Protein AF-A0A4R9WVM9-F1 (afdb_monomer)

Foldseek 3Di:
DVVVLVPDDPVLVVLLVCVVVVVDALVRSQVVCVVVVHDNVVSLVSCVVVVNHDPPPDDPDDPPDDDDDDWPDFPDDLDPVDGDDGRSVVVVVVPDDDQWDQDPVRDTHGDVNPDDDADPVND

Sequence (123 aa):
IDAARRNLSAIENSAIDELLAGRIGRREFLRHGSVLGLSLPFLGGIASAIGLGTPQARAEGKPGGTVRAGIAVPGGAIDPVTYYDSGSYQLVFQVAEFLCVTQPDLTLKPVLAESWSPNADRS

pLDDT: mean 90.18, std 6.97, range [60.94, 96.12]

Secondary structure (DSSP, 8-state):
-HHHHTTS-HHHHHHHHHHHTTSS-HHHHHHHHHHTT--HHHHHHHHHHTT-SPP-----PPTTPPP----PPPSS---TTT--SHHHHHHHTTT---SEEE-TTSPEEESS-S-----TT--

Radius of gyration: 26.68 Å; Cα contacts (8 Å, |Δi|>4): 82; chains: 1; bounding box: 57×35×66 Å

Structure (mmCIF, N/CA/C/O backbone):
data_AF-A0A4R9WVM9-F1
#
_entry.id   AF-A0A4R9WVM9-F1
#
loop_
_atom_site.group_PDB
_atom_site.id
_atom_site.type_symbol
_atom_site.label_atom_id
_atom_site.label_alt_id
_atom_site.label_comp_id
_atom_site.label_asym_id
_atom_site.label_entity_id
_atom_site.label_seq_id
_atom_site.pdbx_PDB_ins_code
_atom_site.Cartn_x
_atom_site.Cartn_y
_atom_site.Cartn_z
_atom_site.occupancy
_atom_site.B_iso_or_equiv
_atom_site.auth_seq_id
_atom_site.auth_comp_id
_atom_site.auth_asym_id
_atom_site.auth_atom_id
_atom_site.pdbx_PDB_model_num
ATOM 1 N N . ILE A 1 1 ? -9.431 -7.014 30.936 1.00 81.88 1 ILE A N 1
ATOM 2 C CA . ILE A 1 1 ? -10.046 -5.973 31.797 1.00 81.88 1 ILE A CA 1
ATOM 3 C C . ILE A 1 1 ? -9.631 -6.185 33.254 1.00 81.88 1 ILE A C 1
ATOM 5 O O . ILE A 1 1 ? -9.075 -5.267 33.836 1.00 81.88 1 ILE A O 1
ATOM 9 N N . ASP A 1 2 ? -9.751 -7.393 33.807 1.00 86.38 2 ASP A N 1
ATOM 10 C CA . ASP A 1 2 ? -9.434 -7.670 35.225 1.00 86.38 2 ASP A CA 1
ATOM 11 C C . ASP A 1 2 ? -8.002 -7.341 35.659 1.00 86.38 2 ASP A C 1
ATOM 13 O O . ASP A 1 2 ? -7.794 -6.843 36.759 1.00 86.38 2 ASP A O 1
ATOM 17 N N . ALA A 1 3 ? -7.003 -7.572 34.803 1.00 84.69 3 ALA A N 1
ATOM 18 C CA . ALA A 1 3 ? -5.621 -7.186 35.101 1.00 84.69 3 ALA A CA 1
ATOM 19 C C . ALA A 1 3 ? -5.450 -5.659 35.214 1.00 84.69 3 ALA A C 1
ATOM 21 O O . ALA A 1 3 ? -4.719 -5.187 36.077 1.00 84.69 3 ALA A O 1
ATOM 22 N N . ALA A 1 4 ? -6.165 -4.892 34.385 1.00 83.44 4 ALA A N 1
ATOM 23 C CA . ALA A 1 4 ? -6.142 -3.434 34.430 1.00 83.44 4 ALA A CA 1
ATOM 24 C C . ALA A 1 4 ? -6.804 -2.899 35.708 1.00 83.44 4 ALA A C 1
ATOM 26 O O . ALA A 1 4 ? -6.260 -2.009 36.350 1.00 83.44 4 ALA A O 1
ATOM 27 N N . ARG A 1 5 ? -7.929 -3.500 36.119 1.00 86.00 5 ARG A N 1
ATOM 28 C CA . ARG A 1 5 ? -8.713 -3.096 37.301 1.00 86.00 5 ARG A CA 1
ATOM 29 C C . ARG A 1 5 ? -7.923 -3.113 38.612 1.00 86.00 5 ARG A C 1
ATOM 31 O O . ARG A 1 5 ? -8.214 -2.317 39.499 1.00 86.00 5 ARG A O 1
ATOM 38 N N . ARG A 1 6 ? -6.910 -3.982 38.729 1.00 89.62 6 ARG A N 1
ATOM 39 C CA . ARG A 1 6 ? -6.066 -4.110 39.936 1.00 89.62 6 ARG A CA 1
ATOM 40 C C . ARG A 1 6 ? -5.206 -2.881 40.220 1.00 89.62 6 ARG A C 1
ATOM 42 O O . ARG A 1 6 ? -4.823 -2.680 41.364 1.00 89.62 6 ARG A O 1
ATOM 49 N N . ASN A 1 7 ? -4.911 -2.087 39.192 1.00 87.81 7 ASN A N 1
ATOM 50 C CA . ASN A 1 7 ? -4.040 -0.916 39.290 1.00 87.81 7 ASN A CA 1
ATOM 51 C C . ASN A 1 7 ? -4.823 0.407 39.257 1.00 87.81 7 ASN A C 1
ATOM 53 O O . ASN A 1 7 ? -4.217 1.465 39.127 1.00 87.81 7 ASN A O 1
ATOM 57 N N . LEU A 1 8 ? -6.155 0.345 39.334 1.00 89.50 8 LEU A N 1
ATOM 58 C CA . LEU A 1 8 ? -7.043 1.500 39.266 1.00 89.50 8 LEU A CA 1
ATOM 59 C C . LEU A 1 8 ? -7.621 1.836 40.639 1.00 89.50 8 LEU A C 1
ATOM 61 O O . LEU A 1 8 ? -7.901 0.958 41.457 1.00 89.50 8 LEU A O 1
ATOM 65 N N . SER A 1 9 ? -7.877 3.118 40.856 1.00 92.06 9 SER A N 1
ATOM 66 C CA . SER A 1 9 ? -8.653 3.623 41.982 1.00 92.06 9 SER A CA 1
ATOM 67 C C . SER A 1 9 ? -10.116 3.157 41.931 1.00 92.06 9 SER A C 1
ATOM 69 O O . SER A 1 9 ? -10.614 2.632 40.929 1.00 92.06 9 SER A O 1
ATOM 71 N N . ALA A 1 10 ? -10.843 3.371 43.030 1.00 91.75 10 ALA A N 1
ATOM 72 C CA . ALA A 1 10 ? -12.267 3.043 43.112 1.00 91.75 10 ALA A CA 1
ATOM 73 C C . ALA A 1 10 ? -13.112 3.813 42.078 1.00 91.75 10 ALA A C 1
ATOM 75 O O . ALA A 1 10 ? -14.024 3.244 41.483 1.00 91.75 10 ALA A O 1
ATOM 76 N N . ILE A 1 11 ? -12.782 5.085 41.827 1.00 91.69 11 ILE A N 1
ATOM 77 C CA . ILE A 1 11 ? -13.529 5.947 40.898 1.00 91.69 11 ILE A CA 1
ATOM 78 C C . ILE A 1 11 ? -13.333 5.475 39.451 1.00 91.69 11 ILE A C 1
ATOM 80 O O . ILE A 1 11 ? -14.296 5.354 38.696 1.00 91.69 11 ILE A O 1
ATOM 84 N N . GLU A 1 12 ? -12.101 5.137 39.073 1.00 91.50 12 GLU A N 1
ATOM 85 C CA . GLU A 1 12 ? -11.786 4.621 37.736 1.00 91.50 12 GLU A CA 1
ATOM 86 C C . GLU A 1 12 ? -12.438 3.253 37.486 1.00 91.50 12 GLU A C 1
ATOM 88 O O . GLU A 1 12 ? -12.963 3.003 36.400 1.00 91.50 12 GLU A O 1
ATOM 93 N N . ASN A 1 13 ? -12.471 2.382 38.501 1.00 93.31 13 ASN A N 1
ATOM 94 C CA . ASN A 1 13 ? -13.198 1.115 38.431 1.00 93.31 13 ASN A CA 1
ATOM 95 C C . ASN A 1 13 ? -14.717 1.322 38.287 1.00 93.31 13 ASN A C 1
ATOM 97 O O . ASN A 1 13 ? -15.336 0.642 37.471 1.00 93.31 13 ASN A O 1
ATOM 101 N N . SER A 1 14 ? -15.305 2.295 38.995 1.00 92.31 14 SER A N 1
ATOM 102 C CA . SER A 1 14 ? -16.732 2.629 38.864 1.00 92.31 14 SER A CA 1
ATOM 103 C C . SER A 1 14 ? -17.091 3.079 37.447 1.00 92.31 14 SER A C 1
ATOM 105 O O . SER A 1 14 ? -18.112 2.660 36.906 1.00 92.31 14 SER A O 1
ATOM 107 N N . ALA A 1 15 ? -16.230 3.870 36.798 1.00 92.06 15 ALA A N 1
ATOM 108 C CA . ALA A 1 15 ? -16.436 4.278 35.408 1.00 92.06 15 ALA A CA 1
ATOM 109 C C . ALA A 1 15 ? -16.426 3.078 34.440 1.00 92.06 15 ALA A C 1
ATOM 111 O O . ALA A 1 15 ? -17.205 3.042 33.486 1.00 92.06 15 ALA A O 1
ATOM 112 N N . ILE A 1 16 ? -15.578 2.072 34.690 1.00 93.25 16 ILE A N 1
ATOM 113 C CA . ILE A 1 16 ? -15.587 0.813 33.929 1.00 93.25 16 ILE A CA 1
ATOM 114 C C . ILE A 1 16 ? -16.887 0.043 34.184 1.00 93.25 16 ILE A C 1
ATOM 116 O O . ILE A 1 16 ? -17.488 -0.456 33.237 1.00 93.25 16 ILE A O 1
ATOM 120 N N . ASP A 1 17 ? -17.355 -0.032 35.429 1.00 94.19 17 ASP A N 1
ATOM 121 C CA . ASP A 1 17 ? -18.587 -0.750 35.772 1.00 94.19 17 ASP A CA 1
ATOM 122 C C . ASP A 1 17 ? -19.839 -0.093 35.180 1.00 94.19 17 ASP A C 1
ATOM 124 O O . ASP A 1 17 ? -20.745 -0.783 34.714 1.00 94.19 17 ASP A O 1
ATOM 128 N N . GLU A 1 18 ? -19.897 1.237 35.143 1.00 94.56 18 GLU A N 1
ATOM 129 C CA .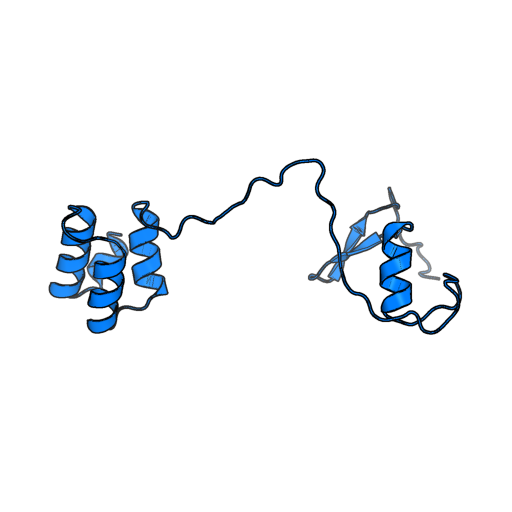 GLU A 1 18 ? -20.966 1.971 34.465 1.00 94.56 18 GLU A CA 1
ATOM 130 C C . GLU A 1 18 ? -20.960 1.751 32.952 1.00 94.56 18 GLU A C 1
ATOM 132 O O . GLU A 1 18 ? -22.031 1.630 32.352 1.00 94.56 18 GLU A O 1
ATOM 137 N N . LEU A 1 19 ? -19.773 1.666 32.342 1.00 94.44 19 LEU A N 1
ATOM 138 C CA . LEU A 1 19 ? -19.622 1.353 30.924 1.00 94.44 19 LEU A CA 1
ATOM 139 C C . LEU A 1 19 ? -20.077 -0.083 30.625 1.00 94.44 19 LEU A C 1
ATOM 141 O O . LEU A 1 19 ? -20.828 -0.302 29.677 1.00 94.44 19 LEU A O 1
ATOM 145 N N . LEU A 1 20 ? -19.663 -1.053 31.447 1.00 94.25 20 LEU A N 1
ATOM 146 C CA . LEU A 1 20 ? -20.057 -2.462 31.319 1.00 94.25 20 LEU A CA 1
ATOM 147 C C . LEU A 1 20 ? -21.559 -2.664 31.525 1.00 94.25 20 LEU A C 1
ATOM 149 O O . LEU A 1 20 ? -22.174 -3.473 30.837 1.00 94.25 20 LEU A O 1
ATOM 153 N N . ALA A 1 21 ? -22.158 -1.905 32.440 1.00 95.00 21 ALA A N 1
ATOM 154 C CA . ALA A 1 21 ? -23.596 -1.911 32.670 1.00 95.00 21 ALA A CA 1
ATOM 155 C C . ALA A 1 21 ? -24.394 -1.134 31.606 1.00 95.00 21 ALA A C 1
ATOM 157 O O . ALA A 1 21 ? -25.617 -1.059 31.709 1.00 95.00 21 ALA A O 1
ATOM 158 N N . GLY A 1 22 ? -23.730 -0.510 30.625 1.00 92.56 22 GLY A N 1
ATOM 159 C CA . GLY A 1 22 ? -24.375 0.292 29.583 1.00 92.56 22 GLY A CA 1
ATOM 160 C C . GLY A 1 22 ? -25.031 1.581 30.090 1.00 92.56 22 GLY A C 1
ATOM 161 O O . GLY A 1 22 ? -25.814 2.188 29.364 1.00 92.56 22 GLY A O 1
ATOM 162 N N . ARG A 1 23 ? -24.728 2.015 31.322 1.00 95.31 23 ARG A N 1
ATOM 163 C CA . ARG A 1 23 ? -25.253 3.264 31.903 1.00 95.31 23 ARG A CA 1
ATOM 164 C C . ARG A 1 23 ? -24.591 4.498 31.301 1.00 95.31 23 ARG A C 1
ATOM 166 O O . ARG A 1 23 ? -25.227 5.543 31.204 1.00 95.31 23 ARG A O 1
ATOM 173 N N . ILE A 1 24 ? -23.337 4.365 30.870 1.00 95.00 24 ILE A N 1
ATOM 174 C CA . ILE A 1 24 ? -22.618 5.395 30.121 1.00 95.00 24 ILE A CA 1
ATOM 175 C C . ILE A 1 24 ? -22.164 4.852 28.767 1.00 95.00 24 ILE A C 1
ATOM 177 O O . ILE A 1 24 ? -21.790 3.690 28.625 1.00 95.00 24 ILE A O 1
ATOM 181 N N . GLY A 1 25 ? -22.181 5.717 27.754 1.00 93.06 25 GLY A N 1
ATOM 182 C CA . GLY A 1 25 ? -21.670 5.38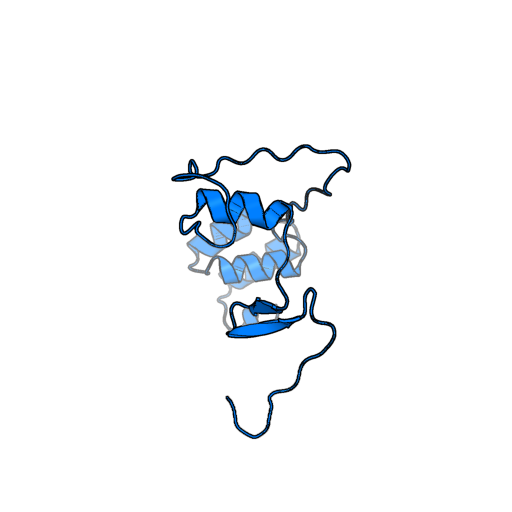8 26.426 1.00 93.06 25 GLY A CA 1
ATOM 183 C C . GLY A 1 25 ? -20.163 5.625 26.296 1.00 93.06 25 GLY A C 1
ATOM 184 O O . GLY A 1 25 ? -19.550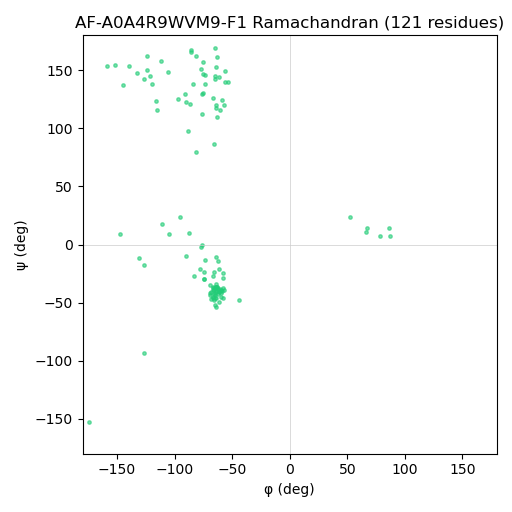 6.343 27.085 1.00 93.06 25 GLY A O 1
ATOM 185 N N . ARG A 1 26 ? -19.571 5.111 25.210 1.00 93.69 26 ARG A N 1
ATOM 186 C CA . ARG A 1 26 ? -18.144 5.276 24.858 1.00 93.69 26 ARG A CA 1
ATOM 187 C C . ARG A 1 26 ? -17.625 6.705 25.036 1.00 93.69 26 ARG A C 1
ATOM 189 O O . ARG A 1 26 ? -16.547 6.915 25.577 1.00 93.69 26 ARG A O 1
ATOM 196 N N . ARG A 1 27 ? -18.367 7.691 24.523 1.00 92.94 27 ARG A N 1
ATOM 197 C CA . ARG A 1 27 ? -17.953 9.103 24.529 1.00 92.94 27 ARG A CA 1
ATOM 198 C C . ARG A 1 27 ? -17.856 9.656 25.947 1.00 92.94 27 ARG A C 1
ATOM 200 O O . ARG A 1 27 ? -16.900 10.357 26.257 1.00 92.94 27 ARG A O 1
ATOM 207 N N . GLU A 1 28 ? -18.830 9.307 26.777 1.00 94.69 28 GLU A N 1
ATOM 208 C CA . GLU A 1 28 ? -18.895 9.719 28.174 1.00 94.69 28 GLU A CA 1
ATOM 209 C C . GLU A 1 28 ? -17.749 9.097 28.974 1.00 94.69 28 GLU A C 1
ATOM 211 O O . GLU A 1 28 ? -17.019 9.802 29.665 1.00 94.69 28 GLU A O 1
ATOM 216 N N . PHE A 1 29 ? -17.507 7.800 28.772 1.00 95.44 29 PHE A N 1
ATOM 217 C CA . PHE A 1 29 ? -16.387 7.087 29.378 1.00 95.44 29 PHE A CA 1
ATOM 218 C C . PHE A 1 29 ? -15.024 7.669 28.981 1.00 95.44 29 PHE A C 1
ATOM 220 O O . PHE A 1 29 ? -14.181 7.891 29.845 1.00 95.44 29 PHE A O 1
ATOM 227 N N . LEU A 1 30 ? -14.807 7.978 27.696 1.00 95.19 30 LEU A N 1
ATOM 228 C CA . LEU A 1 30 ? -13.566 8.616 27.244 1.00 95.19 30 LEU A CA 1
ATOM 229 C C . LEU A 1 30 ? -13.384 10.002 27.869 1.00 95.19 30 LEU A C 1
ATOM 231 O O . LEU A 1 30 ? -12.279 10.336 28.290 1.00 95.19 30 LEU A O 1
ATOM 235 N N . ARG A 1 31 ? -14.454 10.804 27.945 1.00 94.94 31 ARG A N 1
ATOM 236 C CA . ARG A 1 31 ? -14.411 12.148 28.531 1.00 94.94 31 ARG A CA 1
ATOM 237 C C . ARG A 1 31 ? -14.084 12.084 30.020 1.00 94.94 31 ARG A C 1
ATOM 239 O O . ARG A 1 31 ? -13.131 12.719 30.454 1.00 94.94 31 ARG A O 1
ATOM 246 N N . HIS A 1 32 ? -14.844 11.308 30.790 1.00 93.12 32 HIS A N 1
ATOM 247 C CA . HIS A 1 32 ? -14.666 11.205 32.239 1.00 93.12 32 HIS A CA 1
ATOM 248 C C . HIS A 1 32 ? -13.371 10.492 32.612 1.00 93.12 32 HIS A C 1
ATOM 250 O O . HIS A 1 32 ? -12.641 10.981 33.465 1.00 93.12 32 HIS A O 1
ATOM 256 N N . GLY A 1 33 ? -13.020 9.409 31.917 1.00 93.12 33 GLY A N 1
ATOM 257 C CA . GLY A 1 33 ? -11.746 8.725 32.115 1.00 93.12 33 GLY A CA 1
ATOM 258 C C . GLY A 1 33 ? -10.547 9.640 31.864 1.00 93.12 33 GLY A C 1
ATOM 259 O O . GLY A 1 33 ? -9.603 9.628 32.646 1.00 93.12 33 GLY A O 1
ATOM 260 N N . SER A 1 34 ? -10.608 10.494 30.835 1.00 94.38 34 SER A N 1
ATOM 261 C CA . SER A 1 34 ? -9.530 11.456 30.560 1.00 94.38 34 SER A CA 1
ATOM 262 C C . SER A 1 34 ? -9.406 12.520 31.656 1.00 94.38 34 SER A C 1
ATOM 264 O O . SER A 1 34 ? -8.293 12.903 32.002 1.00 94.38 34 SER A O 1
ATOM 266 N N . VAL A 1 35 ? -10.525 12.969 32.242 1.00 94.25 35 VAL A N 1
ATOM 267 C CA . VAL A 1 35 ? -10.519 13.886 33.402 1.00 94.25 35 VAL A CA 1
ATOM 268 C C . VAL A 1 35 ? -9.889 13.225 34.632 1.00 94.25 35 VAL A C 1
ATOM 270 O O . VAL A 1 35 ? -9.203 13.895 35.397 1.00 94.25 35 VAL A O 1
ATOM 273 N N . LEU A 1 36 ? -10.066 11.911 34.792 1.00 91.69 36 LEU A N 1
ATOM 274 C CA . LEU A 1 36 ? -9.433 11.119 35.852 1.00 91.69 36 LEU A CA 1
ATOM 275 C C . LEU A 1 36 ? -7.945 10.817 35.589 1.00 91.69 36 LEU A C 1
ATOM 277 O O . LEU A 1 36 ? -7.302 10.186 36.418 1.00 91.69 36 LEU A O 1
ATOM 281 N N . GLY A 1 37 ? -7.381 11.272 34.464 1.00 91.81 37 GLY A N 1
ATOM 282 C CA . GLY A 1 37 ? -5.972 11.062 34.118 1.00 91.81 37 GLY A CA 1
ATOM 283 C C . GLY A 1 37 ? -5.683 9.748 33.387 1.00 91.81 37 GLY A C 1
ATOM 284 O O . GLY A 1 37 ? -4.520 9.433 33.130 1.00 91.81 37 GLY A O 1
ATOM 285 N N . LEU A 1 38 ? -6.713 8.990 32.999 1.00 93.31 38 LEU A N 1
ATOM 286 C CA . LEU A 1 38 ? -6.539 7.784 32.195 1.00 93.31 38 LEU A CA 1
ATOM 287 C C . LEU A 1 38 ? -6.194 8.143 30.747 1.00 93.31 38 LEU A C 1
ATOM 289 O O . LEU A 1 38 ? -6.781 9.037 30.137 1.00 93.31 38 LEU A O 1
ATOM 293 N N . SER A 1 39 ? -5.253 7.402 30.163 1.00 93.44 39 SER A N 1
ATOM 294 C CA . SER A 1 39 ? -4.813 7.653 28.793 1.00 93.44 39 SER A CA 1
ATOM 295 C C . SER A 1 39 ? -5.858 7.210 27.758 1.00 93.44 39 SER A C 1
ATOM 297 O O . SER A 1 39 ? -6.539 6.193 27.915 1.00 93.44 39 SER A O 1
ATOM 299 N N . LEU A 1 40 ? -5.958 7.942 26.642 1.00 93.38 40 LEU A N 1
ATOM 300 C CA . LEU A 1 40 ? -6.863 7.594 25.537 1.00 93.38 40 LEU A CA 1
ATOM 301 C C . LEU A 1 40 ? -6.630 6.185 24.957 1.00 93.38 40 LEU A C 1
ATOM 303 O O . LEU A 1 40 ? -7.624 5.518 24.667 1.00 93.38 40 LEU A O 1
ATOM 307 N N . PRO A 1 41 ? -5.386 5.683 24.805 1.00 92.00 41 PRO A N 1
ATOM 308 C CA . PRO A 1 41 ? -5.159 4.305 24.369 1.00 92.00 41 PRO A CA 1
ATOM 309 C C . PRO A 1 41 ? -5.718 3.273 25.351 1.00 92.00 41 PRO A C 1
ATOM 311 O O . PRO A 1 41 ? -6.324 2.290 24.931 1.00 92.00 41 PRO A O 1
ATOM 314 N N . PHE A 1 42 ? -5.571 3.510 26.656 1.00 93.00 42 PHE A N 1
ATOM 315 C CA . PHE A 1 42 ? -6.098 2.624 27.690 1.00 93.00 42 PHE A CA 1
ATOM 316 C C . PHE A 1 42 ? -7.631 2.579 27.666 1.00 93.00 42 PHE A C 1
ATOM 318 O O . PHE A 1 42 ? -8.228 1.507 27.544 1.00 93.00 42 PHE A O 1
ATOM 325 N N . LEU A 1 43 ? -8.270 3.751 27.697 1.00 94.44 43 LEU A N 1
ATOM 326 C CA . LEU A 1 43 ? -9.727 3.881 27.631 1.00 94.44 43 LEU A CA 1
ATOM 327 C C . LEU A 1 43 ? -10.282 3.321 26.313 1.00 94.44 43 L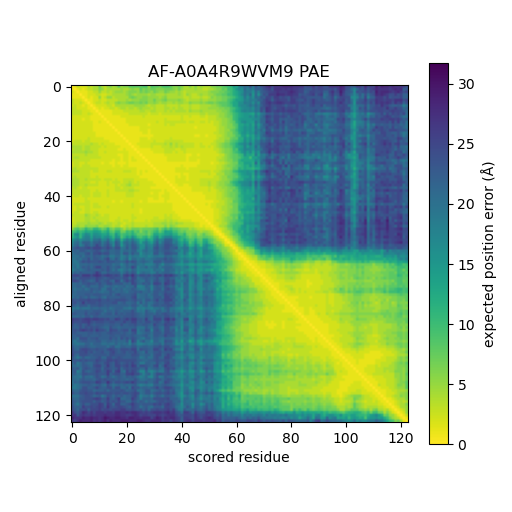EU A C 1
ATOM 329 O O . LEU A 1 43 ? -11.296 2.622 26.297 1.00 94.44 43 LEU A O 1
ATOM 333 N N . GLY A 1 44 ? -9.594 3.586 25.201 1.00 92.19 44 GLY A N 1
ATOM 334 C CA . GLY A 1 44 ? -9.926 3.052 23.884 1.00 92.19 44 GLY A CA 1
ATOM 335 C C . GLY A 1 44 ? -9.821 1.530 23.824 1.00 92.19 44 GLY A C 1
ATOM 336 O O . GLY A 1 44 ? -10.668 0.895 23.195 1.00 92.19 44 GLY A O 1
ATOM 337 N N . GLY A 1 45 ? -8.844 0.939 24.515 1.00 92.69 45 GLY A N 1
ATOM 338 C CA . GLY A 1 45 ? -8.688 -0.508 24.644 1.00 92.69 45 GLY A CA 1
ATOM 339 C C . GLY A 1 45 ? -9.843 -1.151 25.410 1.00 92.69 45 GLY A C 1
ATOM 340 O O . GLY A 1 45 ? -10.414 -2.129 24.932 1.00 92.69 45 GLY A O 1
ATOM 341 N N . ILE A 1 46 ? -10.248 -0.571 26.547 1.00 93.31 46 ILE A N 1
ATOM 342 C CA . ILE A 1 46 ? -11.405 -1.053 27.323 1.00 93.31 46 ILE A CA 1
ATOM 343 C C . ILE A 1 46 ? -12.686 -0.961 26.493 1.00 93.31 46 ILE A C 1
ATOM 345 O O . ILE A 1 46 ? -13.402 -1.952 26.376 1.00 93.31 46 ILE A O 1
ATOM 349 N N . ALA A 1 47 ? -12.948 0.192 25.870 1.00 93.06 47 ALA A N 1
ATOM 350 C CA . ALA A 1 47 ? -14.123 0.371 25.023 1.00 93.06 47 ALA A CA 1
ATOM 351 C C . ALA A 1 47 ? -14.132 -0.613 23.840 1.00 93.06 47 ALA A C 1
ATOM 353 O O . ALA A 1 47 ? -15.164 -1.202 23.533 1.00 93.06 47 ALA A O 1
ATOM 354 N N . SER A 1 48 ? -12.981 -0.845 23.203 1.00 91.25 48 SER A N 1
ATOM 355 C CA . SER A 1 48 ? -12.871 -1.803 22.095 1.00 91.25 48 SER A CA 1
ATOM 356 C C . SER A 1 48 ? -13.104 -3.245 22.539 1.00 91.25 48 SER A C 1
ATOM 358 O O . SER A 1 48 ? -13.783 -3.984 21.831 1.00 91.25 48 SER A O 1
ATOM 360 N N . ALA A 1 49 ? -12.616 -3.636 23.721 1.00 90.94 49 ALA A N 1
ATOM 361 C CA . ALA A 1 49 ? -12.786 -4.986 24.261 1.00 90.94 49 ALA A CA 1
ATOM 362 C C . ALA A 1 49 ? -14.257 -5.376 24.493 1.00 90.94 49 ALA A C 1
ATOM 364 O O . ALA A 1 49 ? -14.568 -6.561 24.549 1.00 90.94 49 ALA A O 1
ATOM 365 N N . ILE A 1 50 ? -15.154 -4.392 24.603 1.00 91.00 50 ILE A N 1
ATOM 366 C CA . ILE A 1 50 ? -16.596 -4.600 24.794 1.00 91.00 50 ILE A CA 1
ATOM 367 C C . ILE A 1 50 ? -17.428 -4.202 23.567 1.00 91.00 50 ILE A C 1
ATOM 369 O O . ILE A 1 50 ? -18.629 -3.975 23.672 1.00 91.00 50 ILE A O 1
ATOM 373 N N . GLY A 1 51 ? -16.793 -4.076 22.398 1.00 87.75 51 GLY A N 1
ATOM 374 C CA . GLY A 1 51 ? -17.485 -3.771 21.142 1.00 87.75 51 GLY A CA 1
ATOM 375 C C . GLY A 1 51 ? -17.870 -2.300 20.957 1.00 87.75 51 GLY A C 1
ATOM 376 O O . GLY A 1 51 ? -18.517 -1.956 19.975 1.00 87.75 51 GLY A O 1
ATOM 377 N N . LEU A 1 52 ? -17.424 -1.408 21.844 1.00 88.62 52 LEU A N 1
ATOM 378 C CA . LEU A 1 52 ? -17.549 0.048 21.712 1.00 88.62 52 LEU A CA 1
ATOM 379 C C . LEU A 1 52 ? -16.286 0.680 21.096 1.00 88.62 52 LEU A C 1
ATOM 381 O O . LEU A 1 52 ? -15.983 1.855 21.321 1.00 88.62 52 LEU A O 1
ATOM 385 N N . GLY A 1 53 ? -15.507 -0.092 20.338 1.00 82.69 53 GLY A N 1
ATOM 386 C CA . GLY A 1 53 ? -14.390 0.432 19.552 1.00 82.69 53 GLY A CA 1
ATOM 387 C C . GLY A 1 53 ? -14.880 1.404 18.479 1.00 82.69 53 GLY A C 1
ATOM 388 O O . GLY A 1 53 ? -16.058 1.420 18.125 1.00 82.69 53 GLY A O 1
ATOM 389 N N . THR A 1 54 ? -13.992 2.243 17.940 1.00 76.94 54 THR A N 1
ATOM 390 C CA . THR A 1 54 ? -14.331 2.944 16.694 1.00 76.94 54 THR A CA 1
ATOM 391 C C . THR A 1 54 ? -14.485 1.896 15.596 1.00 76.94 54 THR A C 1
ATOM 393 O O . THR A 1 54 ? -13.505 1.189 15.337 1.00 76.94 54 THR A O 1
ATOM 396 N N . PRO A 1 55 ? -15.654 1.777 14.942 1.00 70.50 55 PRO A N 1
ATOM 397 C CA . PRO A 1 55 ? -15.764 0.912 13.783 1.00 70.50 55 PRO A CA 1
ATOM 398 C C . PRO A 1 55 ? -14.751 1.399 12.749 1.00 70.50 55 PRO A C 1
ATOM 400 O O . PRO A 1 55 ? -14.733 2.580 12.394 1.00 70.50 55 PRO A O 1
ATOM 403 N N . GLN A 1 56 ? -13.868 0.508 12.298 1.00 71.81 56 GLN A N 1
ATOM 404 C CA . GLN A 1 56 ? -13.079 0.798 11.111 1.00 71.81 56 GLN A CA 1
ATOM 405 C C . GLN A 1 56 ? -14.075 0.935 9.965 1.00 71.81 56 GLN A C 1
ATOM 407 O O . GLN A 1 56 ? -14.693 -0.048 9.560 1.00 71.81 56 GLN A O 1
ATOM 412 N N . ALA A 1 57 ? -14.258 2.159 9.475 1.00 66.19 57 ALA A N 1
ATOM 413 C CA . ALA A 1 57 ? -15.013 2.407 8.261 1.00 66.19 57 ALA A CA 1
ATOM 414 C C . ALA A 1 57 ? -14.237 1.787 7.093 1.00 66.19 57 ALA A C 1
ATOM 416 O O . ALA A 1 57 ? -13.396 2.422 6.464 1.00 66.19 57 ALA A O 1
ATOM 417 N N . ARG A 1 58 ? -14.476 0.501 6.845 1.00 64.94 58 ARG A N 1
ATOM 418 C CA . ARG A 1 58 ? -14.074 -0.171 5.620 1.00 64.94 58 ARG A CA 1
ATOM 419 C C . ARG A 1 58 ? -15.213 0.029 4.640 1.00 64.94 58 ARG A C 1
ATOM 421 O O . ARG A 1 58 ? -16.224 -0.659 4.714 1.00 64.94 58 ARG A O 1
ATOM 428 N N . ALA A 1 59 ? -15.076 1.018 3.765 1.00 71.00 59 ALA A N 1
ATOM 429 C CA . ALA A 1 59 ? -15.909 1.049 2.577 1.00 71.00 59 ALA A CA 1
ATOM 430 C C . ALA A 1 59 ? -15.552 -0.192 1.751 1.00 71.00 59 ALA A C 1
ATOM 432 O O . ALA A 1 59 ? -14.402 -0.341 1.334 1.00 71.00 59 ALA A O 1
ATOM 433 N N . GLU A 1 60 ? -16.507 -1.098 1.549 1.00 74.69 60 GLU A N 1
ATOM 434 C CA . GLU A 1 60 ? -16.362 -2.125 0.522 1.00 74.69 60 GLU A CA 1
ATOM 435 C C . GLU A 1 60 ? -16.220 -1.402 -0.819 1.00 74.69 60 GLU A C 1
ATOM 437 O O . GLU A 1 60 ? -17.106 -0.646 -1.234 1.00 74.69 60 GLU A O 1
ATOM 442 N N . GLY A 1 61 ? -15.058 -1.552 -1.457 1.00 75.62 61 GLY A N 1
ATOM 443 C CA . GLY A 1 61 ? -14.812 -0.962 -2.765 1.00 75.62 61 GLY A CA 1
ATOM 444 C C . GLY A 1 61 ? -15.871 -1.459 -3.743 1.00 75.62 61 GLY A C 1
ATOM 445 O O . GLY A 1 61 ? -16.004 -2.662 -3.954 1.00 75.62 61 GLY A O 1
ATOM 446 N N . LYS A 1 62 ? -16.646 -0.542 -4.330 1.00 81.12 62 LYS A N 1
ATOM 447 C CA . LYS A 1 62 ? -17.598 -0.898 -5.384 1.00 81.12 62 LYS A CA 1
ATOM 448 C C . LYS A 1 62 ? -16.824 -1.133 -6.687 1.00 81.12 62 LYS A C 1
ATOM 450 O O . LYS A 1 62 ? -16.030 -0.265 -7.061 1.00 81.12 62 LYS A O 1
ATOM 455 N N . PRO A 1 63 ? -17.043 -2.257 -7.392 1.00 83.81 63 PRO A N 1
ATOM 456 C CA . PRO A 1 63 ? -16.457 -2.473 -8.711 1.00 83.81 63 PRO A CA 1
ATOM 457 C C . PRO A 1 63 ? -16.824 -1.349 -9.692 1.00 83.81 63 PRO A C 1
ATOM 459 O O . PRO A 1 63 ? -17.906 -0.770 -9.603 1.00 83.81 63 PRO A O 1
ATOM 462 N N . GLY A 1 64 ? -15.933 -1.060 -10.645 1.00 89.12 64 GLY A N 1
ATOM 463 C CA . GLY A 1 64 ? -16.194 -0.101 -11.729 1.00 89.12 64 GLY A CA 1
ATOM 464 C C . GLY A 1 64 ? -15.898 1.371 -11.413 1.00 89.12 64 GLY A C 1
ATOM 465 O O . GLY A 1 64 ? -16.331 2.248 -12.155 1.00 89.12 64 GLY A O 1
ATOM 466 N N . GLY A 1 65 ? -15.172 1.671 -10.332 1.00 86.62 65 GLY A N 1
ATOM 467 C CA . GLY A 1 65 ? -14.729 3.035 -10.029 1.00 86.62 65 GLY A CA 1
ATOM 468 C C . GLY A 1 65 ? -13.567 3.507 -10.913 1.00 86.62 65 GLY A C 1
ATOM 469 O O . GLY A 1 65 ? -12.685 2.731 -11.269 1.00 86.62 65 GLY A O 1
ATOM 470 N N . THR A 1 66 ? -13.533 4.804 -11.228 1.00 90.81 66 THR A N 1
ATOM 471 C CA . THR A 1 66 ? -12.362 5.462 -11.829 1.00 90.81 66 THR A CA 1
ATOM 472 C C . THR A 1 66 ? -11.540 6.146 -10.743 1.00 90.81 66 THR A C 1
ATOM 474 O O . THR A 1 66 ? -12.055 7.000 -10.022 1.00 90.81 66 THR A O 1
ATOM 477 N N . VAL A 1 67 ? -10.249 5.822 -10.665 1.00 87.56 67 VAL A N 1
ATOM 478 C CA . VAL A 1 67 ? -9.289 6.547 -9.824 1.00 87.56 67 VAL A CA 1
ATOM 479 C C . VAL A 1 67 ? -8.663 7.667 -10.650 1.00 87.56 67 VAL A C 1
ATOM 481 O O . VAL A 1 67 ? -8.186 7.439 -11.758 1.00 87.56 67 VAL A O 1
ATOM 484 N N . ARG A 1 68 ? -8.668 8.891 -10.115 1.00 92.00 68 ARG A N 1
ATOM 485 C CA . ARG A 1 68 ? -7.960 10.040 -10.690 1.00 92.00 68 ARG A CA 1
ATOM 486 C C . ARG A 1 68 ? -6.890 10.481 -9.705 1.00 92.00 68 ARG A C 1
ATOM 488 O O . ARG A 1 68 ? -7.210 10.792 -8.562 1.00 92.00 68 ARG A O 1
ATOM 495 N N . ALA A 1 69 ? -5.644 10.512 -10.157 1.00 88.75 69 ALA A N 1
ATOM 496 C CA . ALA A 1 69 ? -4.505 10.962 -9.371 1.00 88.75 69 ALA A CA 1
ATOM 497 C C . ALA A 1 69 ? -3.751 12.051 -10.137 1.00 88.75 69 ALA A C 1
ATOM 499 O O . ALA A 1 69 ? -3.642 11.993 -11.361 1.00 88.75 69 ALA A O 1
ATOM 500 N N . GLY A 1 70 ? -3.254 13.050 -9.409 1.00 93.81 70 GLY A N 1
ATOM 501 C CA . GLY A 1 70 ? -2.288 14.004 -9.940 1.00 93.81 70 GLY A CA 1
ATOM 502 C C . GLY A 1 70 ? -0.881 13.428 -9.823 1.00 93.81 70 GLY A C 1
ATOM 503 O O . GLY A 1 70 ? -0.544 12.836 -8.798 1.00 93.81 70 GLY A O 1
ATOM 504 N N . ILE A 1 71 ? -0.074 13.616 -10.859 1.00 93.56 71 ILE A N 1
ATOM 505 C CA . ILE A 1 71 ? 1.341 13.242 -10.878 1.00 93.56 71 ILE A CA 1
ATOM 506 C C . ILE A 1 71 ? 2.189 14.463 -11.224 1.00 93.56 71 ILE A C 1
ATOM 508 O O . ILE A 1 71 ? 1.674 15.455 -11.748 1.00 93.56 71 ILE A O 1
ATOM 512 N N . ALA A 1 72 ? 3.487 14.391 -10.933 1.00 95.00 72 ALA A N 1
ATOM 513 C CA . ALA A 1 72 ? 4.425 15.366 -11.473 1.00 95.00 72 ALA A CA 1
ATOM 514 C C . ALA A 1 72 ? 4.428 15.280 -13.008 1.00 95.00 72 ALA A C 1
ATOM 516 O O . ALA A 1 72 ? 4.286 14.194 -13.571 1.00 95.00 72 ALA A O 1
ATOM 517 N N . VAL A 1 73 ? 4.574 16.422 -13.685 1.00 94.94 73 VAL A N 1
ATOM 518 C CA . VAL A 1 73 ? 4.723 16.442 -15.146 1.00 94.94 73 VAL A CA 1
ATOM 519 C C . VAL A 1 73 ? 6.065 15.786 -15.493 1.00 94.94 73 VAL A C 1
ATOM 521 O O . VAL A 1 73 ? 7.078 16.229 -14.947 1.00 94.94 73 VAL A O 1
ATOM 524 N N . PRO A 1 74 ? 6.092 14.764 -16.369 1.00 94.38 74 PRO A N 1
ATOM 525 C CA . PRO A 1 74 ? 7.338 14.163 -16.833 1.00 94.38 74 PRO A CA 1
ATOM 526 C C . PRO A 1 74 ? 8.301 15.203 -17.405 1.00 94.38 74 PRO A C 1
ATOM 528 O O . PRO A 1 74 ? 7.887 16.114 -18.126 1.00 94.38 74 PRO A O 1
ATOM 531 N N . GLY A 1 75 ? 9.592 15.054 -17.110 1.00 93.12 75 GLY A N 1
ATOM 532 C CA . GLY A 1 75 ? 10.617 16.007 -17.546 1.00 93.12 75 GLY A CA 1
ATOM 533 C C . GLY A 1 75 ? 10.964 15.929 -19.038 1.00 93.12 75 GLY A C 1
ATOM 534 O O . GLY A 1 75 ? 11.620 16.828 -19.560 1.00 93.12 75 GLY A O 1
ATOM 535 N N . GLY A 1 76 ? 10.537 14.870 -19.730 1.00 92.69 76 GLY A N 1
ATOM 536 C CA . GLY A 1 76 ? 10.875 14.615 -21.126 1.00 92.69 76 GLY A CA 1
ATOM 537 C C . GLY A 1 76 ? 10.142 13.404 -21.701 1.00 92.69 76 GLY A C 1
ATOM 538 O O . GLY A 1 76 ? 9.033 13.073 -21.278 1.00 92.69 76 GLY A O 1
ATOM 539 N N . ALA A 1 77 ? 10.757 12.758 -22.694 1.00 94.75 77 ALA A N 1
ATOM 540 C CA . ALA A 1 77 ? 10.210 11.556 -23.312 1.00 94.75 77 ALA A CA 1
ATOM 541 C C . ALA A 1 77 ? 10.141 10.391 -22.311 1.00 94.75 77 ALA A C 1
ATOM 543 O O . ALA A 1 77 ? 11.053 10.189 -21.511 1.00 94.75 77 ALA A O 1
ATOM 544 N N . ILE A 1 78 ? 9.072 9.598 -22.402 1.00 93.88 78 ILE A N 1
ATOM 545 C CA . ILE A 1 78 ? 8.915 8.377 -21.610 1.00 93.88 78 ILE A CA 1
ATOM 546 C C . ILE A 1 78 ? 9.692 7.250 -22.292 1.00 93.88 78 ILE A C 1
ATOM 548 O O . ILE A 1 78 ? 9.132 6.440 -23.028 1.00 93.88 78 ILE A O 1
ATOM 552 N N . ASP A 1 79 ? 11.002 7.244 -22.071 1.00 92.81 79 ASP A N 1
ATOM 553 C CA . ASP A 1 79 ? 11.914 6.194 -22.512 1.00 92.81 79 ASP A CA 1
ATOM 554 C C . ASP A 1 79 ? 12.505 5.490 -21.277 1.00 92.81 79 ASP A C 1
ATOM 556 O O . ASP A 1 79 ? 13.212 6.134 -20.496 1.00 92.81 79 ASP A O 1
ATOM 560 N N . PRO A 1 80 ? 12.229 4.185 -21.074 1.00 88.56 8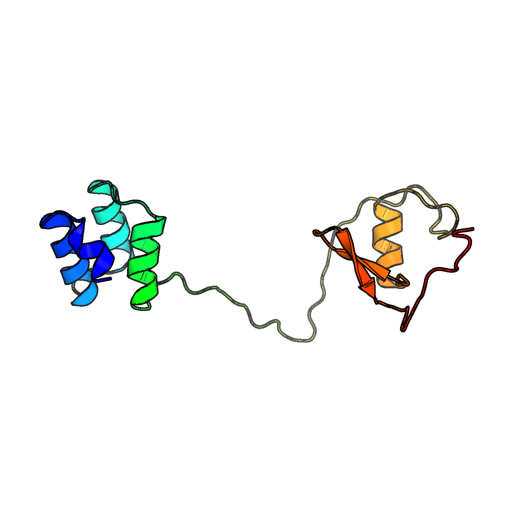0 PRO A N 1
ATOM 561 C CA . PRO A 1 80 ? 12.694 3.433 -19.910 1.00 88.56 80 PRO A CA 1
ATOM 562 C C . PRO A 1 80 ? 14.207 3.317 -19.778 1.00 88.56 80 PRO A C 1
ATOM 564 O O . PRO A 1 80 ? 14.687 2.962 -18.704 1.00 88.56 80 PRO A O 1
ATOM 567 N N . VAL A 1 81 ? 14.961 3.630 -20.830 1.00 92.56 81 VAL A N 1
ATOM 568 C CA . VAL A 1 81 ? 16.423 3.664 -20.780 1.00 92.56 81 VAL A CA 1
ATOM 569 C C . VAL A 1 81 ? 16.938 4.994 -20.227 1.00 92.56 81 VAL A C 1
ATOM 571 O O . VAL A 1 81 ? 18.029 5.030 -19.661 1.00 92.56 81 VAL A O 1
ATOM 574 N N . THR A 1 82 ? 16.187 6.090 -20.383 1.00 94.19 82 THR A N 1
ATOM 575 C CA . THR A 1 82 ? 16.721 7.448 -20.186 1.00 94.19 82 THR A CA 1
ATOM 576 C C . THR A 1 82 ? 15.944 8.330 -19.213 1.00 94.19 82 THR A C 1
ATOM 578 O O . THR A 1 82 ? 16.515 9.316 -18.740 1.00 94.19 82 THR A O 1
ATOM 581 N N . TYR A 1 83 ? 14.689 8.019 -18.863 1.00 94.50 83 TYR A N 1
ATOM 582 C CA . TYR A 1 83 ? 13.972 8.815 -17.862 1.00 94.50 83 TYR A CA 1
ATOM 583 C C . TYR A 1 83 ? 14.647 8.729 -16.488 1.00 94.50 83 TYR A C 1
ATOM 585 O O . TYR A 1 83 ? 15.270 7.728 -16.133 1.00 94.50 83 TYR A O 1
ATOM 593 N N . TYR A 1 84 ? 14.474 9.769 -15.671 1.00 94.19 84 TYR A N 1
ATOM 594 C CA . TYR A 1 84 ? 15.049 9.809 -14.322 1.00 94.19 84 TYR A CA 1
ATOM 595 C C . TYR A 1 84 ? 14.198 10.580 -13.298 1.00 94.19 84 TYR A C 1
ATOM 597 O O . TYR A 1 84 ? 14.645 10.810 -12.173 1.00 94.19 84 TYR A O 1
ATOM 605 N N . ASP A 1 85 ? 12.972 10.975 -13.657 1.00 94.31 85 ASP A N 1
ATOM 606 C CA . ASP A 1 85 ? 12.084 11.794 -12.827 1.00 94.31 85 ASP A CA 1
ATOM 607 C C . ASP A 1 85 ? 10.840 11.038 -12.322 1.00 94.31 85 ASP A C 1
ATOM 609 O O . ASP A 1 85 ? 10.403 10.042 -12.901 1.00 94.31 85 ASP A O 1
ATOM 613 N N . SER A 1 86 ? 10.246 11.539 -11.232 1.00 93.81 86 SER A N 1
ATOM 614 C CA . SER A 1 86 ? 9.088 10.930 -10.561 1.00 93.81 86 SER A CA 1
ATOM 615 C C . SER A 1 86 ? 7.849 10.794 -11.441 1.00 93.81 86 SER A C 1
ATOM 617 O O . SER A 1 86 ? 7.177 9.766 -11.356 1.00 93.81 86 SER A O 1
ATOM 619 N N . GLY A 1 87 ? 7.559 11.780 -12.292 1.00 94.31 87 GLY A N 1
ATOM 620 C CA . GLY A 1 87 ? 6.407 11.742 -13.192 1.00 94.31 87 GLY A CA 1
ATOM 621 C C . GLY A 1 87 ? 6.536 10.616 -14.213 1.00 94.31 87 GLY A C 1
ATOM 622 O O . GLY A 1 87 ? 5.590 9.854 -14.428 1.00 94.31 87 GLY A O 1
ATOM 623 N N . SER A 1 88 ? 7.734 10.455 -14.774 1.00 94.88 88 SER A N 1
ATOM 624 C CA . SER A 1 88 ? 8.051 9.371 -15.705 1.00 94.88 88 SER A CA 1
ATOM 625 C C . SER A 1 88 ? 7.956 7.987 -15.053 1.00 94.88 88 SER A C 1
ATOM 627 O O . SER A 1 88 ? 7.296 7.106 -15.608 1.00 94.88 88 SER A O 1
ATOM 629 N N . TYR A 1 89 ? 8.519 7.801 -13.847 1.00 92.75 89 TYR A N 1
ATOM 630 C CA . TYR A 1 89 ? 8.398 6.533 -13.106 1.00 92.75 89 TYR A CA 1
ATOM 631 C C . TYR A 1 89 ? 6.924 6.161 -12.857 1.00 92.75 89 TYR A C 1
ATOM 633 O O . TYR A 1 89 ? 6.519 5.024 -13.093 1.00 92.75 89 TYR A O 1
ATOM 641 N N . GLN A 1 90 ? 6.100 7.122 -12.418 1.00 93.19 90 GLN A N 1
ATOM 642 C CA . GLN A 1 90 ? 4.686 6.888 -12.095 1.00 93.19 90 GLN A CA 1
ATOM 643 C C . GLN A 1 90 ? 3.862 6.425 -13.301 1.00 93.19 90 GLN A C 1
ATOM 645 O O . GLN A 1 90 ? 2.990 5.569 -13.140 1.00 93.19 90 GLN A O 1
ATOM 650 N N . LEU A 1 91 ? 4.133 6.969 -14.492 1.00 91.81 91 LEU A N 1
ATOM 651 C CA . LEU A 1 91 ? 3.468 6.550 -15.728 1.00 91.81 91 LEU A CA 1
ATOM 652 C C . LEU A 1 91 ? 3.876 5.138 -16.141 1.00 91.81 91 LEU A C 1
ATOM 654 O O . LEU A 1 91 ? 3.018 4.314 -16.452 1.00 91.81 91 LEU A O 1
ATOM 658 N N . VAL A 1 92 ? 5.174 4.844 -16.122 1.00 92.94 92 VAL A N 1
ATOM 659 C CA 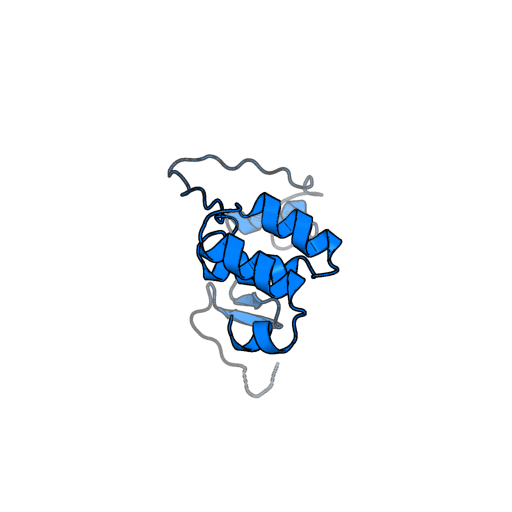. VAL A 1 92 ? 5.692 3.562 -16.611 1.00 92.94 92 VAL A CA 1
ATOM 660 C C . VAL A 1 92 ? 5.290 2.410 -15.701 1.00 92.94 92 VAL A C 1
ATOM 662 O O . VAL A 1 92 ? 4.925 1.352 -16.203 1.00 92.94 92 VAL A O 1
ATOM 665 N N . PHE A 1 93 ? 5.213 2.623 -14.386 1.00 90.44 93 PHE A N 1
ATOM 666 C CA . PHE A 1 93 ? 4.735 1.599 -13.446 1.00 90.44 93 PHE A CA 1
ATOM 667 C C . PHE A 1 93 ? 3.268 1.187 -13.652 1.00 90.44 93 PHE A C 1
ATOM 669 O O . PHE A 1 93 ? 2.834 0.209 -13.054 1.00 90.44 93 PHE A O 1
ATOM 676 N N . GLN A 1 94 ? 2.488 1.896 -14.479 1.00 90.31 94 GLN A N 1
ATOM 677 C CA . GLN A 1 94 ? 1.139 1.447 -14.854 1.00 90.31 94 GLN A CA 1
ATOM 678 C C . GLN A 1 94 ? 1.146 0.341 -15.918 1.00 90.31 94 GLN A C 1
ATOM 680 O O . GLN A 1 94 ? 0.145 -0.353 -16.076 1.00 90.31 94 GLN A O 1
ATOM 685 N N . VAL A 1 95 ? 2.236 0.209 -16.680 1.00 90.94 95 VAL A N 1
ATOM 686 C CA . VAL A 1 95 ? 2.315 -0.667 -17.865 1.00 90.94 95 VAL A CA 1
ATOM 687 C C . VAL A 1 95 ? 3.545 -1.573 -17.881 1.00 90.94 95 VAL A C 1
ATOM 689 O O . VAL A 1 95 ? 3.615 -2.481 -18.704 1.00 90.94 95 VAL A O 1
ATOM 692 N N . ALA A 1 96 ? 4.507 -1.336 -16.994 1.00 91.19 96 ALA A N 1
ATOM 693 C CA . ALA A 1 96 ? 5.719 -2.122 -16.850 1.00 91.19 96 ALA A CA 1
ATOM 694 C C . ALA A 1 96 ? 5.851 -2.639 -15.420 1.00 91.19 96 ALA A C 1
ATOM 696 O O . ALA A 1 96 ? 5.420 -1.996 -14.461 1.00 91.19 96 ALA A O 1
ATOM 697 N N . GLU A 1 97 ? 6.495 -3.791 -15.288 1.00 91.38 97 GLU A N 1
ATOM 698 C CA . GLU A 1 97 ? 6.642 -4.486 -14.021 1.00 91.38 97 GLU A CA 1
ATOM 699 C C . GLU A 1 97 ? 8.098 -4.930 -13.822 1.00 91.38 97 GLU A C 1
ATOM 701 O O . GLU A 1 97 ? 8.828 -5.189 -14.780 1.00 91.38 97 GLU A O 1
ATOM 706 N N . PHE A 1 98 ? 8.548 -4.952 -12.568 1.00 92.94 98 PHE A N 1
ATOM 707 C CA . PHE A 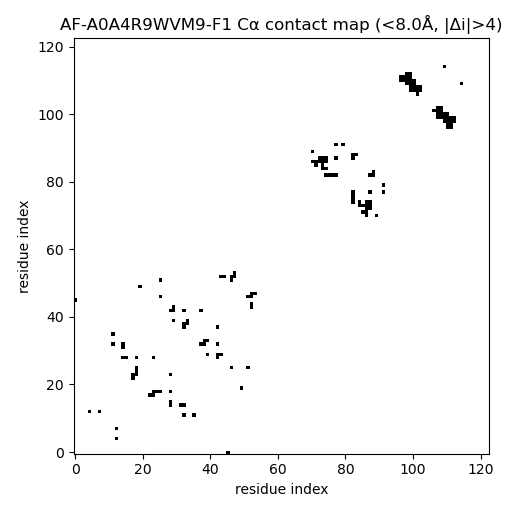1 98 ? 9.917 -5.321 -12.216 1.00 92.94 98 PHE A CA 1
ATOM 708 C C . PHE A 1 98 ? 10.092 -6.843 -12.166 1.00 92.94 98 PHE A C 1
ATOM 710 O O . PHE A 1 98 ? 9.135 -7.592 -11.996 1.00 92.94 98 PHE A O 1
ATOM 717 N N . LEU A 1 99 ? 11.340 -7.315 -12.218 1.00 95.56 99 LEU A N 1
ATOM 718 C CA . LEU A 1 99 ? 11.654 -8.708 -11.876 1.00 95.56 99 LEU A CA 1
ATOM 719 C C . LEU A 1 99 ? 11.389 -8.982 -10.388 1.00 95.56 99 LEU A C 1
ATOM 721 O O . LEU A 1 99 ? 10.699 -9.941 -10.044 1.00 95.56 99 LEU A O 1
ATOM 725 N N . CYS A 1 100 ? 11.881 -8.091 -9.526 1.00 95.06 100 CYS A N 1
ATOM 726 C CA . CYS A 1 100 ? 11.653 -8.092 -8.085 1.00 95.06 100 CYS A CA 1
ATOM 727 C C . CYS A 1 100 ? 11.438 -6.655 -7.595 1.00 95.06 100 CYS A C 1
ATOM 729 O O . CYS A 1 100 ? 11.969 -5.713 -8.182 1.00 95.06 100 CYS A O 1
ATOM 731 N N . VAL A 1 101 ? 10.718 -6.486 -6.486 1.00 94.00 101 VAL A N 1
ATOM 732 C CA . VAL A 1 101 ? 10.539 -5.194 -5.808 1.00 94.00 101 VAL A CA 1
ATOM 733 C C . VAL A 1 101 ? 11.075 -5.257 -4.382 1.00 94.00 101 VAL A C 1
ATOM 735 O O . VAL A 1 101 ? 10.860 -6.238 -3.670 1.00 94.00 101 VAL A O 1
ATOM 738 N N . THR A 1 102 ? 11.769 -4.207 -3.955 1.00 95.25 102 THR A N 1
ATOM 739 C CA . THR A 1 102 ? 12.274 -4.088 -2.583 1.00 95.25 102 THR A CA 1
ATOM 740 C C . THR A 1 102 ? 11.136 -3.752 -1.624 1.00 95.25 102 THR A C 1
ATOM 742 O O . THR A 1 102 ? 10.362 -2.821 -1.855 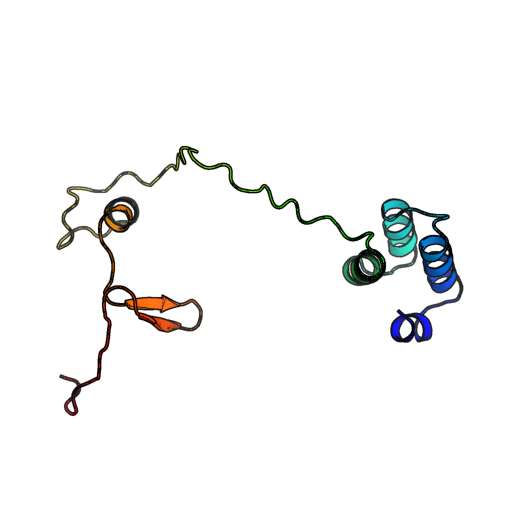1.00 95.25 102 THR A O 1
ATOM 745 N N . GLN A 1 103 ? 11.035 -4.505 -0.535 1.00 95.00 103 GLN A N 1
ATOM 746 C CA . GLN A 1 103 ? 10.089 -4.257 0.548 1.00 95.00 103 GLN A CA 1
ATOM 747 C C . GLN A 1 103 ? 10.647 -3.251 1.575 1.00 95.00 103 GLN A C 1
ATOM 749 O O . GLN A 1 103 ? 11.851 -2.987 1.591 1.00 95.00 103 GLN A O 1
ATOM 754 N N . PRO A 1 104 ? 9.809 -2.690 2.471 1.00 95.75 104 PRO A N 1
ATOM 755 C CA . PRO A 1 104 ? 10.274 -1.788 3.531 1.00 95.75 104 PRO A CA 1
ATOM 756 C C . PRO A 1 104 ? 11.323 -2.396 4.474 1.00 95.75 104 PRO A C 1
ATOM 758 O O . PRO A 1 104 ? 12.102 -1.660 5.072 1.00 95.75 104 PRO A O 1
ATOM 761 N N . ASP A 1 105 ? 11.352 -3.723 4.601 1.00 96.00 105 ASP A N 1
ATOM 762 C CA . ASP A 1 105 ? 12.350 -4.474 5.372 1.00 96.00 105 ASP A CA 1
ATOM 763 C C . ASP A 1 105 ? 13.614 -4.825 4.560 1.00 96.00 105 ASP A C 1
ATOM 765 O O . ASP A 1 105 ? 14.458 -5.589 5.023 1.00 96.00 105 ASP A O 1
ATOM 769 N N . LEU A 1 106 ? 13.752 -4.252 3.358 1.00 93.81 106 LEU A N 1
ATOM 770 C CA . LEU A 1 106 ? 14.847 -4.452 2.404 1.00 93.81 106 LEU A CA 1
ATOM 771 C C . LEU A 1 106 ? 14.933 -5.858 1.799 1.00 93.81 106 LEU A C 1
ATOM 773 O O . LEU A 1 106 ? 15.902 -6.172 1.105 1.00 93.81 106 LEU A O 1
ATOM 777 N N . THR A 1 107 ? 13.919 -6.699 1.995 1.00 94.88 107 THR A N 1
ATOM 778 C CA . THR A 1 107 ? 13.835 -7.981 1.294 1.00 94.88 107 THR A CA 1
ATOM 779 C C . THR A 1 107 ? 13.379 -7.789 -0.153 1.00 94.88 107 THR A C 1
ATOM 781 O O . THR A 1 107 ? 12.649 -6.850 -0.482 1.00 94.88 107 THR A O 1
ATOM 784 N N . LEU A 1 108 ? 13.812 -8.684 -1.046 1.00 93.44 108 LEU A N 1
ATOM 785 C CA . LEU A 1 108 ? 13.321 -8.720 -2.422 1.00 93.44 108 LEU A CA 1
ATOM 786 C C . LEU A 1 108 ? 12.059 -9.574 -2.493 1.00 93.44 108 LEU A C 1
ATOM 788 O O . LEU A 1 108 ? 12.080 -10.767 -2.191 1.00 93.44 108 LEU A O 1
ATOM 792 N N . LYS A 1 109 ? 10.964 -8.966 -2.942 1.00 93.50 109 LYS A N 1
ATOM 793 C CA . LYS A 1 109 ? 9.742 -9.671 -3.307 1.00 93.50 109 LYS A CA 1
ATOM 794 C C . LYS A 1 109 ? 9.798 -10.038 -4.795 1.00 93.50 109 LYS A C 1
ATOM 796 O O . LYS A 1 109 ? 9.911 -9.117 -5.607 1.00 93.50 109 LYS A O 1
ATOM 801 N N . PRO A 1 110 ? 9.674 -11.326 -5.159 1.00 94.44 110 PRO A N 1
ATOM 802 C CA . PRO A 1 110 ? 9.490 -11.729 -6.547 1.00 94.44 110 PRO A CA 1
ATOM 803 C C . PRO A 1 110 ? 8.261 -11.051 -7.159 1.00 94.44 110 PRO A C 1
ATOM 805 O O . PRO A 1 110 ? 7.223 -10.925 -6.498 1.00 94.44 110 PRO A O 1
ATOM 808 N N . VAL A 1 111 ? 8.389 -10.623 -8.412 1.00 94.00 111 VAL A N 1
ATOM 809 C CA . VAL A 1 111 ? 7.274 -10.143 -9.228 1.00 94.00 111 VAL A CA 1
ATOM 810 C C . VAL A 1 111 ? 7.262 -10.927 -10.542 1.00 94.00 111 VAL A C 1
ATOM 812 O O . VAL A 1 111 ? 6.730 -12.032 -10.547 1.00 94.00 111 VAL A O 1
ATOM 815 N N . LEU A 1 112 ? 7.903 -10.439 -11.613 1.00 96.12 112 LEU A N 1
ATOM 816 C CA . LEU A 1 112 ? 8.032 -11.209 -12.859 1.00 96.12 112 LEU A CA 1
ATOM 817 C C . LEU A 1 112 ? 9.063 -12.343 -12.764 1.00 96.12 112 LEU A C 1
ATOM 819 O O . LEU A 1 112 ? 8.996 -13.299 -13.532 1.00 96.12 112 LEU A O 1
ATOM 823 N N . ALA A 1 113 ? 10.039 -12.248 -11.858 1.00 95.69 113 ALA A N 1
ATOM 824 C CA . ALA A 1 113 ? 11.004 -13.321 -11.663 1.00 95.69 113 ALA A CA 1
ATOM 825 C C . ALA A 1 113 ? 10.371 -14.479 -10.883 1.00 95.69 113 ALA A C 1
ATOM 827 O O . ALA A 1 113 ? 10.105 -14.360 -9.689 1.00 95.69 113 ALA A O 1
ATOM 828 N N . GLU A 1 114 ? 10.193 -15.623 -11.541 1.00 93.31 114 GLU A N 1
ATOM 829 C CA . GLU A 1 114 ? 9.703 -16.847 -10.891 1.00 93.31 114 GLU A CA 1
ATOM 830 C C . GLU A 1 114 ? 10.778 -17.517 -10.019 1.00 93.31 114 GLU A C 1
ATOM 832 O O . GLU A 1 114 ? 10.472 -18.162 -9.017 1.00 93.31 114 GLU A O 1
ATOM 837 N N . SER A 1 115 ? 12.054 -17.359 -10.380 1.00 90.06 115 SER A N 1
ATOM 838 C CA . SER A 1 115 ? 13.199 -17.820 -9.593 1.00 90.06 115 SER A CA 1
ATOM 839 C C . 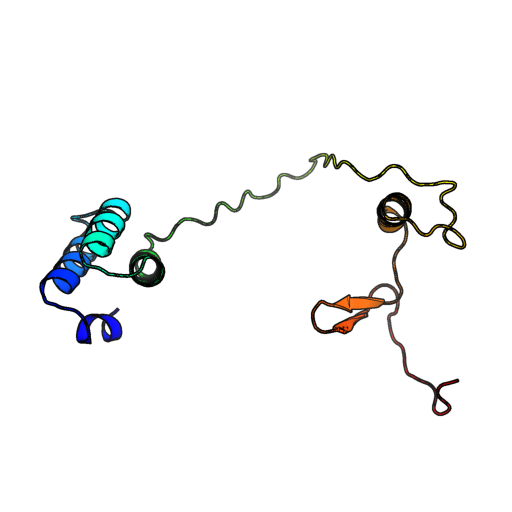SER A 1 115 ? 14.468 -17.058 -9.972 1.00 90.06 115 SER A C 1
ATOM 841 O O . SER A 1 115 ? 14.597 -16.560 -11.091 1.00 90.06 115 SER A O 1
ATOM 843 N N . TRP A 1 116 ? 15.415 -16.965 -9.039 1.00 88.88 116 TRP A N 1
ATOM 844 C CA . TRP A 1 116 ? 16.776 -16.503 -9.303 1.00 88.88 116 TRP A CA 1
ATOM 845 C C . TRP A 1 116 ? 17.744 -17.132 -8.301 1.00 88.88 116 TRP A C 1
ATOM 847 O O . TRP A 1 116 ? 17.371 -17.479 -7.179 1.00 88.88 116 TRP A O 1
ATOM 857 N N . SER A 1 117 ? 19.009 -17.243 -8.689 1.00 88.25 117 SER A N 1
ATOM 858 C CA . SER A 1 117 ? 20.096 -17.644 -7.800 1.00 88.25 117 SER A CA 1
ATOM 859 C C . SER A 1 117 ? 21.366 -16.889 -8.187 1.00 88.25 117 SER A C 1
ATOM 861 O O . SER A 1 117 ? 21.644 -16.790 -9.383 1.00 88.25 117 SER A O 1
ATOM 863 N N . PRO A 1 118 ? 22.147 -16.371 -7.225 1.00 86.19 118 PRO A N 1
ATOM 864 C CA . PRO A 1 118 ? 23.433 -15.760 -7.533 1.00 86.19 118 PRO A CA 1
ATOM 865 C C . PRO A 1 118 ? 24.417 -16.799 -8.093 1.00 86.19 118 PRO A C 1
ATOM 867 O O . PRO A 1 118 ? 24.422 -17.957 -7.672 1.00 86.19 118 PRO A O 1
ATOM 870 N N . ASN A 1 119 ? 25.268 -16.369 -9.020 1.00 86.75 119 ASN A N 1
ATOM 871 C CA . ASN A 1 119 ? 26.436 -17.109 -9.493 1.00 86.75 119 ASN A CA 1
ATOM 872 C C . ASN A 1 119 ? 27.579 -17.074 -8.459 1.00 86.75 119 ASN A C 1
ATOM 874 O O . ASN A 1 119 ? 27.645 -16.203 -7.588 1.00 86.75 119 ASN A O 1
ATOM 878 N N . ALA A 1 120 ? 28.479 -18.060 -8.533 1.00 89.69 120 ALA A N 1
ATOM 879 C CA . ALA A 1 120 ? 29.547 -18.258 -7.546 1.00 89.69 120 ALA A CA 1
ATOM 880 C C . ALA A 1 120 ? 30.603 -17.136 -7.541 1.00 89.69 120 ALA A C 1
ATOM 882 O O . ALA A 1 120 ? 31.228 -16.876 -6.514 1.00 89.69 120 ALA A O 1
ATOM 883 N N . ASP A 1 121 ? 30.795 -16.475 -8.676 1.00 87.56 121 ASP A N 1
ATOM 884 C CA . ASP A 1 121 ? 31.784 -15.426 -8.924 1.00 87.56 121 ASP A CA 1
ATOM 885 C C . ASP A 1 121 ? 31.280 -14.009 -8.614 1.00 87.56 121 ASP A C 1
ATOM 887 O O . ASP A 1 121 ? 32.096 -13.092 -8.534 1.00 87.56 121 ASP A O 1
ATOM 891 N N . ARG A 1 122 ? 29.977 -13.825 -8.349 1.00 64.75 122 ARG A N 1
ATOM 892 C CA . ARG A 1 122 ? 29.349 -12.519 -8.048 1.00 64.75 122 ARG A CA 1
ATOM 893 C C . ARG A 1 122 ? 29.650 -11.431 -9.096 1.00 64.75 122 ARG A C 1
ATOM 895 O O . ARG A 1 122 ? 29.609 -10.247 -8.756 1.00 64.75 122 ARG A O 1
ATOM 902 N N . SER A 1 123 ? 29.983 -11.834 -10.324 1.00 60.94 123 SER A N 1
ATOM 903 C CA . SER A 1 123 ? 30.256 -10.958 -11.471 1.00 60.94 123 SER A CA 1
ATOM 904 C C . SER A 1 123 ? 29.041 -10.800 -12.365 1.00 60.94 123 SER A C 1
ATOM 906 O O . SER A 1 123 ? 28.343 -11.827 -12.549 1.00 60.94 123 SER A O 1
#

Mean predicted aligned error: 12.87 Å

Solvent-accessible surface area (backbone atoms only — not comparable to full-atom values): 8092 Å² total; per-residue (Å²): 108,73,79,60,53,77,80,47,56,73,68,61,44,49,53,51,51,34,42,76,69,63,76,40,55,61,68,55,48,48,54,53,39,43,74,74,69,48,53,68,68,58,51,47,48,56,33,36,76,73,73,53,39,84,77,80,85,72,77,78,81,68,86,91,72,85,87,84,81,92,72,58,78,51,91,63,72,92,40,96,90,72,57,88,46,70,24,41,52,61,57,46,61,77,81,50,81,54,50,54,46,77,44,99,86,70,46,76,41,71,60,70,38,90,73,88,78,88,63,96,80,80,121